Protein AF-A0A254MY69-F1 (afdb_monomer_lite)

Secondary structure (DSSP, 8-state):
-------HHHHHHHHHHHHHHHHHHHHHHHHHHHHHHHHHT--SHHHHHHHHHHHHHHIIIIIHHHHHHHHHHHHT-

pLDDT: mean 72.38, std 7.93, range [45.38, 84.44]

Organism: NCBI:txid431059

Radius of gyration: 18.18 Å; chains: 1; bounding box: 46×15×50 Å

Structure (mmCIF, N/CA/C/O backbone):
data_AF-A0A254MY69-F1
#
_entry.id   AF-A0A254MY69-F1
#
loop_
_atom_site.group_PDB
_atom_site.id
_atom_site.type_symbol
_atom_site.label_atom_id
_atom_site.label_alt_id
_atom_site.label_comp_id
_atom_site.label_asym_id
_atom_site.label_entity_id
_atom_site.label_seq_id
_atom_site.pdbx_PDB_ins_code
_atom_site.Cartn_x
_atom_site.Cartn_y
_atom_site.Cartn_z
_atom_site.occupancy
_atom_site.B_iso_or_equiv
_atom_site.auth_seq_id
_atom_site.auth_comp_id
_atom_site.auth_asym_id
_atom_site.auth_atom_id
_atom_site.pdbx_PDB_model_num
ATOM 1 N N . MET A 1 1 ? -35.236 3.890 22.426 1.00 55.75 1 MET A N 1
ATOM 2 C CA . MET A 1 1 ? -34.286 3.686 21.310 1.00 55.75 1 MET A CA 1
ATOM 3 C C . MET A 1 1 ? -32.919 3.407 21.927 1.00 55.75 1 MET A C 1
ATOM 5 O O . MET A 1 1 ? -32.385 4.323 22.542 1.00 55.75 1 MET A O 1
ATOM 9 N N . PRO A 1 2 ? -32.402 2.164 21.928 1.00 58.22 2 PRO A N 1
ATOM 10 C CA . PRO A 1 2 ? -31.156 1.864 22.623 1.00 58.22 2 PRO A CA 1
ATOM 11 C C . PRO A 1 2 ? -29.984 2.402 21.796 1.00 58.22 2 PRO A C 1
ATOM 13 O O . PRO A 1 2 ? -29.757 1.977 20.667 1.00 58.22 2 PRO A O 1
ATOM 16 N N . ALA A 1 3 ? -29.269 3.382 22.348 1.00 57.56 3 ALA A N 1
ATOM 17 C CA . ALA A 1 3 ? -28.042 3.894 21.760 1.00 57.56 3 ALA A CA 1
ATOM 18 C C . ALA A 1 3 ? -26.992 2.779 21.790 1.00 57.56 3 ALA A C 1
ATOM 20 O O . ALA A 1 3 ? -26.607 2.312 22.860 1.00 57.56 3 ALA A O 1
ATOM 21 N N . MET A 1 4 ? -26.552 2.338 20.616 1.00 55.69 4 MET A N 1
ATOM 22 C CA . MET A 1 4 ? -25.512 1.327 20.470 1.00 55.69 4 MET A CA 1
ATOM 23 C C . MET A 1 4 ? -24.191 1.903 21.015 1.00 55.69 4 MET A C 1
ATOM 25 O O . MET A 1 4 ? -23.535 2.754 20.400 1.00 55.69 4 MET A O 1
ATOM 29 N N . GLN A 1 5 ? -23.842 1.500 22.238 1.00 64.38 5 GLN A N 1
ATOM 30 C CA . GLN A 1 5 ? -22.643 1.927 22.955 1.00 64.38 5 GLN A CA 1
ATOM 31 C C . GLN A 1 5 ? -21.431 1.150 22.434 1.00 64.38 5 GLN A C 1
ATOM 33 O O . GLN A 1 5 ? -20.864 0.312 23.126 1.00 64.38 5 GLN A O 1
ATOM 38 N N . PHE A 1 6 ? -21.015 1.408 21.193 1.00 58.84 6 PHE A N 1
ATOM 39 C CA . PHE A 1 6 ? -19.664 1.028 20.790 1.00 58.84 6 PHE A CA 1
ATOM 40 C C . PHE A 1 6 ? -18.692 1.777 21.699 1.00 58.84 6 PHE A C 1
ATOM 42 O O . PHE A 1 6 ? -18.776 3.006 21.802 1.00 58.84 6 PHE A O 1
ATOM 49 N N . SER A 1 7 ? -17.819 1.041 22.391 1.00 70.06 7 SER A N 1
ATOM 50 C CA . SER A 1 7 ? -16.822 1.629 23.284 1.00 70.06 7 SER A CA 1
ATOM 51 C C . SER A 1 7 ? -16.059 2.736 22.548 1.00 70.06 7 SER A C 1
ATOM 53 O O . SER A 1 7 ? -15.829 2.667 21.337 1.00 70.06 7 SER A O 1
ATOM 55 N N . LEU A 1 8 ? -15.693 3.803 23.261 1.00 70.38 8 LEU A N 1
ATOM 56 C CA . LEU A 1 8 ? -15.054 4.983 22.666 1.00 70.38 8 LEU A CA 1
ATOM 57 C C . LEU A 1 8 ? -13.786 4.618 21.866 1.00 70.38 8 LEU A C 1
ATOM 59 O O . LEU A 1 8 ? -13.446 5.276 20.883 1.00 70.38 8 LEU A O 1
ATOM 63 N N . SER A 1 9 ? -13.113 3.544 22.277 1.00 75.81 9 SER A N 1
ATOM 64 C CA . SER A 1 9 ? -11.966 2.933 21.607 1.00 75.81 9 SER A CA 1
ATOM 65 C C . SER A 1 9 ? -12.316 2.341 20.238 1.00 75.81 9 SER A C 1
ATOM 67 O O . SER A 1 9 ? -11.560 2.547 19.290 1.00 75.81 9 SER A O 1
ATOM 69 N N . TRP A 1 10 ? -13.469 1.684 20.088 1.00 79.31 10 TRP A N 1
ATOM 70 C CA . TRP A 1 10 ? -13.887 1.079 18.818 1.00 79.31 10 TRP A CA 1
ATOM 71 C C . TRP A 1 10 ? -14.201 2.126 17.747 1.00 79.31 10 TRP A C 1
ATOM 73 O O . TRP A 1 10 ? -13.776 2.003 16.601 1.00 79.31 10 TRP A O 1
ATOM 83 N N . ARG A 1 11 ? -14.867 3.222 18.134 1.00 78.94 11 ARG A N 1
ATOM 84 C CA . ARG A 1 11 ? -15.156 4.345 17.222 1.00 78.94 11 ARG A CA 1
ATOM 85 C C . ARG A 1 11 ? -13.875 4.984 16.683 1.00 78.94 11 ARG A C 1
ATOM 87 O O . ARG A 1 11 ? -13.782 5.276 15.497 1.00 78.94 11 ARG A O 1
ATOM 94 N N . LYS A 1 12 ? -12.872 5.169 17.547 1.00 74.69 12 LYS A N 1
ATOM 95 C CA . LYS A 1 12 ? -11.560 5.704 17.151 1.00 74.69 12 LYS A CA 1
ATOM 96 C C . LYS A 1 12 ? -10.824 4.761 16.199 1.00 74.69 12 LYS A C 1
ATOM 98 O O . LYS A 1 12 ? -10.271 5.234 15.214 1.00 74.69 12 LYS A O 1
ATOM 103 N N . ALA A 1 13 ? -10.848 3.453 16.463 1.00 82.50 13 ALA A N 1
ATOM 104 C CA . ALA A 1 13 ? -10.225 2.457 15.593 1.00 82.50 13 ALA A CA 1
ATOM 105 C C . ALA A 1 13 ? -10.870 2.428 14.199 1.00 82.50 13 ALA A C 1
ATOM 107 O O . ALA A 1 13 ? -10.159 2.473 13.199 1.00 82.50 13 ALA A O 1
ATOM 108 N N . LEU A 1 14 ? -12.205 2.445 14.132 1.00 83.44 14 LEU A N 1
ATOM 109 C CA . LEU A 1 14 ? -12.946 2.491 12.869 1.00 83.44 14 LEU A CA 1
ATOM 110 C C . LEU A 1 14 ? -12.602 3.733 12.041 1.00 83.44 14 LEU A C 1
ATOM 112 O O . LEU A 1 14 ? -12.354 3.609 10.848 1.00 83.44 14 LEU A O 1
ATOM 116 N N . LEU A 1 15 ? -12.516 4.912 12.665 1.00 79.88 15 LEU A N 1
ATOM 117 C CA . LEU A 1 15 ? -12.118 6.140 11.966 1.00 79.88 15 LEU A CA 1
ATOM 118 C C . LEU A 1 15 ? -10.687 6.062 11.423 1.00 79.88 15 LEU A C 1
ATOM 120 O O . LEU A 1 15 ? -10.422 6.534 10.321 1.00 79.88 15 LEU A O 1
ATOM 124 N N . LEU A 1 16 ? -9.769 5.450 12.171 1.00 84.44 16 LEU A N 1
ATOM 125 C CA . LEU A 1 16 ? -8.370 5.300 11.768 1.00 84.44 16 LEU A CA 1
ATOM 126 C C . LEU A 1 16 ? -8.234 4.306 10.604 1.00 84.44 16 LEU A C 1
ATOM 128 O O . LEU A 1 16 ? -7.516 4.578 9.643 1.00 84.44 16 LEU A O 1
ATOM 132 N N . ILE A 1 17 ? -8.984 3.203 10.645 1.00 81.62 17 ILE A N 1
ATOM 133 C CA . ILE 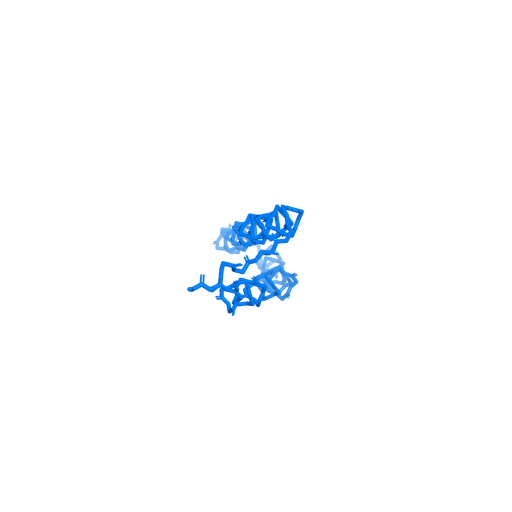A 1 17 ? -9.074 2.223 9.554 1.00 81.62 17 ILE A CA 1
ATOM 134 C C . ILE A 1 17 ? -9.699 2.865 8.314 1.00 81.62 17 ILE A C 1
ATOM 136 O O . ILE A 1 17 ? -9.132 2.770 7.231 1.00 81.62 17 ILE A O 1
ATOM 140 N N . TYR A 1 18 ? -10.814 3.581 8.470 1.00 78.44 18 TYR A N 1
ATOM 141 C CA . TYR A 1 18 ? -11.476 4.289 7.373 1.00 78.44 18 TYR A CA 1
ATOM 142 C C . TYR A 1 18 ? -10.526 5.282 6.701 1.00 78.44 18 TYR A C 1
ATOM 144 O O . TYR A 1 18 ? -10.378 5.304 5.479 1.00 78.44 18 TYR A O 1
ATOM 152 N N . LEU A 1 19 ? -9.845 6.092 7.513 1.00 82.06 19 LEU A N 1
ATOM 153 C CA . LEU A 1 19 ? -8.947 7.129 7.028 1.00 82.06 19 LEU A CA 1
ATOM 154 C C . LEU A 1 19 ? -7.727 6.532 6.319 1.00 82.06 19 LEU A C 1
ATOM 156 O O . LEU A 1 19 ? -7.395 6.966 5.220 1.00 82.06 19 LEU A O 1
ATOM 160 N N . THR A 1 20 ? -7.087 5.521 6.911 1.00 74.12 20 THR A N 1
ATOM 161 C CA . THR A 1 20 ? -5.936 4.832 6.302 1.00 74.12 20 THR A CA 1
ATOM 162 C C . THR A 1 20 ? -6.323 4.081 5.032 1.00 74.12 20 THR A C 1
ATOM 164 O O . THR A 1 20 ? -5.576 4.131 4.059 1.00 74.12 20 THR A O 1
ATOM 167 N N . CYS A 1 21 ? -7.506 3.466 4.993 1.00 75.94 21 CYS A N 1
ATOM 168 C CA . CYS A 1 21 ? -8.044 2.814 3.802 1.00 75.94 21 CYS A CA 1
ATOM 169 C C . CYS A 1 21 ? -8.310 3.823 2.670 1.00 75.94 21 CYS A C 1
ATOM 171 O O . CYS A 1 21 ? -7.887 3.604 1.535 1.00 75.94 21 CYS A O 1
ATOM 173 N N . SER A 1 22 ? -8.920 4.970 2.989 1.00 74.94 22 SER A N 1
ATOM 174 C CA . SER A 1 22 ? -9.173 6.058 2.033 1.00 74.94 22 SER A CA 1
ATOM 175 C C . SER A 1 22 ? -7.874 6.675 1.488 1.00 74.94 22 SER A C 1
ATOM 177 O O . SER A 1 22 ? -7.704 6.823 0.276 1.00 74.94 22 SER A O 1
ATOM 179 N N . LEU A 1 23 ? -6.908 6.953 2.373 1.00 74.44 23 LEU A N 1
ATOM 180 C CA . LEU A 1 23 ? -5.578 7.456 2.006 1.00 74.44 23 LEU A CA 1
ATOM 181 C C . LEU A 1 23 ? -4.810 6.463 1.131 1.00 74.44 23 LEU A C 1
ATOM 183 O O . LEU A 1 23 ? -4.193 6.855 0.139 1.00 74.44 23 LEU A O 1
ATOM 187 N N . ALA A 1 24 ? -4.853 5.178 1.478 1.00 75.25 24 ALA A N 1
ATOM 188 C CA . ALA A 1 24 ? -4.171 4.149 0.715 1.00 75.25 24 ALA A CA 1
ATOM 189 C C . ALA A 1 24 ? -4.787 3.992 -0.686 1.00 75.25 24 ALA A C 1
ATOM 191 O O . ALA A 1 24 ? -4.040 3.903 -1.662 1.00 75.25 24 ALA A O 1
ATOM 192 N N . TRP A 1 25 ? -6.119 4.067 -0.820 1.00 72.81 25 TRP A N 1
ATOM 193 C CA . TRP A 1 25 ? -6.800 4.065 -2.122 1.00 72.81 25 TRP A CA 1
ATOM 194 C C . TRP A 1 25 ? -6.353 5.227 -3.023 1.00 72.81 25 TRP A C 1
ATOM 196 O O . TRP A 1 25 ? -5.996 5.002 -4.182 1.00 72.81 25 TRP A O 1
ATOM 206 N N . MET A 1 26 ? -6.263 6.450 -2.486 1.00 73.19 26 MET A N 1
ATOM 207 C CA . MET A 1 26 ? -5.730 7.607 -3.226 1.00 73.19 26 MET A CA 1
ATOM 208 C C . MET A 1 26 ? -4.264 7.412 -3.650 1.00 73.19 26 MET A C 1
ATOM 210 O O . MET A 1 26 ? -3.898 7.757 -4.776 1.00 73.19 26 MET A O 1
ATOM 214 N N . GLY A 1 27 ? -3.430 6.825 -2.786 1.00 73.56 27 GLY A N 1
ATOM 215 C CA . GLY A 1 27 ? -2.034 6.505 -3.101 1.00 73.56 27 GLY A CA 1
ATOM 216 C C . GLY A 1 27 ? -1.888 5.485 -4.237 1.00 73.56 27 GLY A C 1
ATOM 217 O O . GLY A 1 27 ? -1.055 5.666 -5.127 1.00 73.56 27 GLY A O 1
ATOM 218 N N . ALA A 1 28 ? -2.737 4.454 -4.264 1.00 75.75 28 ALA A N 1
ATOM 219 C CA . ALA A 1 28 ? -2.745 3.453 -5.331 1.00 75.75 28 ALA A CA 1
ATOM 220 C C . ALA A 1 28 ? -3.165 4.046 -6.685 1.00 75.75 28 ALA A C 1
ATOM 222 O O . ALA A 1 28 ? -2.541 3.754 -7.707 1.00 75.75 28 ALA A O 1
ATOM 223 N N . ILE A 1 29 ? -4.170 4.930 -6.691 1.00 78.38 29 ILE A N 1
ATOM 224 C CA . ILE A 1 29 ? -4.583 5.673 -7.891 1.00 78.38 29 ILE A CA 1
ATOM 225 C C . ILE A 1 29 ? -3.425 6.533 -8.413 1.00 78.38 29 ILE A C 1
ATOM 227 O O . ILE A 1 29 ? -3.139 6.514 -9.612 1.00 78.38 29 ILE A O 1
ATOM 231 N N . ALA A 1 30 ? -2.727 7.251 -7.526 1.00 73.94 30 ALA A N 1
ATOM 232 C CA . ALA A 1 30 ? -1.582 8.076 -7.905 1.00 73.94 30 ALA A CA 1
ATOM 233 C C . ALA A 1 30 ? -0.442 7.240 -8.516 1.00 73.94 30 ALA A C 1
ATOM 235 O O . ALA A 1 30 ? 0.097 7.612 -9.559 1.00 73.94 30 ALA A O 1
ATOM 236 N N . ALA A 1 31 ? -0.115 6.084 -7.927 1.00 74.81 31 ALA A N 1
ATOM 237 C CA . ALA A 1 31 ? 0.894 5.169 -8.464 1.00 74.81 31 ALA A CA 1
ATOM 238 C C . ALA A 1 31 ? 0.511 4.627 -9.854 1.00 74.81 31 ALA A C 1
ATOM 240 O O . ALA A 1 31 ? 1.338 4.631 -10.770 1.00 74.81 31 ALA A O 1
ATOM 241 N N . TYR A 1 32 ? -0.750 4.225 -10.042 1.00 76.69 32 TYR A N 1
ATOM 242 C CA . TYR A 1 32 ? -1.255 3.755 -11.334 1.00 76.69 32 TYR A CA 1
ATOM 243 C C . TYR A 1 32 ? -1.212 4.855 -12.407 1.00 76.69 32 TYR A C 1
ATOM 245 O O . TYR A 1 32 ? -0.779 4.606 -13.533 1.00 76.69 32 TYR A O 1
ATOM 253 N N . LEU A 1 33 ? -1.588 6.090 -12.055 1.00 78.88 33 LEU A N 1
ATOM 254 C CA . LEU A 1 33 ? -1.503 7.247 -12.953 1.00 78.88 33 LEU A CA 1
ATOM 255 C C . LEU A 1 33 ? -0.059 7.555 -13.368 1.00 78.88 33 LEU A C 1
ATOM 257 O O . LEU A 1 33 ? 0.193 7.796 -14.547 1.00 78.88 33 LEU A O 1
ATOM 261 N N . ILE A 1 34 ? 0.902 7.506 -12.438 1.00 73.81 34 ILE A N 1
ATOM 262 C CA . ILE A 1 34 ? 2.326 7.709 -12.756 1.00 73.81 34 ILE A CA 1
ATOM 263 C C . ILE A 1 34 ? 2.811 6.653 -13.759 1.00 73.81 34 ILE A C 1
ATOM 265 O O . ILE A 1 34 ? 3.505 6.992 -14.721 1.00 73.81 34 ILE A O 1
ATOM 269 N N . LEU A 1 35 ? 2.422 5.389 -13.577 1.00 76.88 35 LEU A N 1
ATOM 270 C CA . LEU A 1 35 ? 2.764 4.313 -14.507 1.00 76.88 35 LEU A CA 1
ATOM 271 C C . LEU A 1 35 ? 2.090 4.485 -15.876 1.00 76.88 35 LEU A C 1
ATOM 273 O O . LEU A 1 35 ? 2.749 4.290 -16.897 1.00 76.88 35 LEU A O 1
ATOM 277 N N . ALA A 1 36 ? 0.831 4.934 -15.917 1.00 77.44 36 ALA A N 1
ATOM 278 C CA . ALA A 1 36 ? 0.130 5.253 -17.162 1.00 77.44 36 ALA A CA 1
ATOM 279 C C . ALA A 1 36 ? 0.851 6.351 -17.953 1.00 77.44 36 ALA A C 1
ATOM 281 O O . ALA A 1 36 ? 1.089 6.209 -19.153 1.00 77.44 36 ALA A O 1
ATOM 282 N N . LEU A 1 37 ? 1.256 7.423 -17.268 1.00 76.44 37 LEU A N 1
ATOM 283 C CA . LEU A 1 37 ? 2.000 8.528 -17.870 1.00 76.44 37 LEU A CA 1
ATOM 284 C C . LEU A 1 37 ? 3.373 8.075 -18.380 1.00 76.44 37 LEU A C 1
ATOM 286 O O . LEU A 1 37 ? 3.792 8.500 -19.458 1.00 76.44 37 LEU A O 1
ATOM 290 N N . LYS A 1 38 ? 4.061 7.192 -17.644 1.00 72.94 38 LYS A N 1
ATOM 291 C CA . LYS A 1 38 ? 5.336 6.589 -18.067 1.00 72.94 38 LYS A CA 1
ATOM 292 C C . LYS A 1 38 ? 5.179 5.693 -19.296 1.00 72.94 38 LYS A C 1
ATOM 294 O O . LYS A 1 38 ? 6.035 5.753 -20.172 1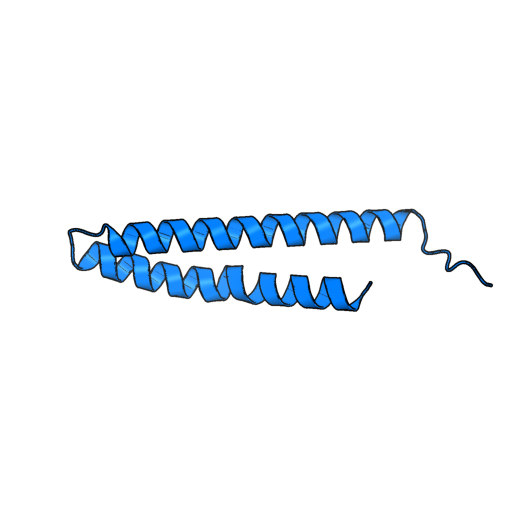.00 72.94 38 LYS A O 1
ATOM 299 N N . GLY A 1 39 ? 4.104 4.909 -19.377 1.00 74.44 39 GLY A N 1
ATOM 300 C CA . GLY A 1 39 ? 3.782 4.107 -20.559 1.00 74.44 39 GLY A CA 1
ATOM 301 C C . GLY A 1 39 ? 3.469 4.980 -21.775 1.00 74.44 39 GLY A C 1
ATOM 302 O O . GLY A 1 39 ? 4.011 4.754 -22.850 1.00 74.44 39 GLY A O 1
ATOM 303 N N . LEU A 1 40 ? 2.667 6.032 -21.593 1.00 77.25 40 LEU A N 1
ATOM 304 C CA . LEU A 1 40 ? 2.272 6.930 -22.681 1.00 77.25 40 LEU A CA 1
ATOM 305 C C . LEU A 1 40 ? 3.431 7.803 -23.193 1.00 77.25 40 LEU A C 1
ATOM 307 O O . LEU A 1 40 ? 3.507 8.094 -24.381 1.00 77.25 40 LEU A O 1
ATOM 311 N N . SER A 1 41 ? 4.338 8.209 -22.300 1.00 75.75 41 SER A N 1
ATOM 312 C CA . SER A 1 41 ? 5.495 9.061 -22.629 1.00 75.75 41 SER A CA 1
ATOM 313 C C . SER A 1 41 ? 6.756 8.259 -22.977 1.00 75.75 41 SER A C 1
ATOM 315 O O . SER A 1 41 ? 7.827 8.841 -23.158 1.00 75.75 41 SER A O 1
ATOM 317 N N . GLY A 1 42 ? 6.666 6.926 -23.004 1.00 72.81 42 GLY A N 1
ATOM 318 C CA . GLY A 1 42 ? 7.799 6.035 -23.224 1.00 72.81 42 GLY A CA 1
ATOM 319 C C . GLY A 1 42 ? 8.340 6.146 -24.647 1.00 72.81 42 GLY A C 1
ATOM 320 O O . GLY A 1 42 ? 7.651 5.822 -25.607 1.00 72.81 42 GLY A O 1
ATOM 321 N N . THR A 1 43 ? 9.594 6.580 -24.786 1.00 71.00 43 THR A N 1
ATOM 322 C CA . THR A 1 43 ? 10.284 6.694 -26.084 1.00 71.00 43 THR A CA 1
ATOM 323 C C . THR A 1 43 ? 10.997 5.407 -26.501 1.00 71.00 43 THR A C 1
ATOM 325 O O . THR A 1 43 ? 11.419 5.280 -27.648 1.00 71.00 43 THR A O 1
ATOM 328 N N . THR A 1 44 ? 11.139 4.448 -25.583 1.00 74.06 44 THR A N 1
ATOM 329 C CA . THR A 1 44 ? 11.798 3.161 -25.810 1.00 74.06 44 THR A CA 1
ATOM 330 C C . THR A 1 44 ? 10.845 2.016 -25.492 1.00 74.06 44 THR A C 1
ATOM 332 O O . THR A 1 44 ? 10.187 2.007 -24.453 1.00 74.06 44 THR A O 1
ATOM 335 N N . GLU A 1 45 ? 10.811 1.012 -26.368 1.00 78.19 45 GLU A N 1
ATOM 336 C CA . GLU A 1 45 ? 9.921 -0.154 -26.260 1.00 78.19 45 GLU A CA 1
ATOM 337 C C . GLU A 1 45 ? 10.030 -0.861 -24.892 1.00 78.19 45 GLU A C 1
ATOM 339 O O . GLU A 1 45 ? 9.037 -1.288 -24.301 1.00 78.19 45 GLU A O 1
ATOM 344 N N . LEU A 1 46 ? 11.244 -0.908 -24.339 1.00 81.06 46 LEU A N 1
ATOM 345 C CA . LEU A 1 46 ? 11.553 -1.537 -23.056 1.00 81.06 46 LEU A CA 1
ATOM 346 C C . LEU A 1 46 ? 10.953 -0.766 -21.865 1.00 81.06 46 LEU A C 1
ATOM 348 O O . LEU A 1 46 ? 10.424 -1.382 -20.939 1.00 81.06 46 LEU A O 1
ATOM 352 N N . GLY A 1 47 ? 10.972 0.571 -21.907 1.00 77.75 47 GLY A N 1
ATOM 353 C CA . GLY A 1 47 ? 10.362 1.422 -20.882 1.00 77.75 47 GLY A CA 1
ATOM 354 C C . GLY A 1 47 ? 8.836 1.339 -20.895 1.00 77.75 47 GLY A C 1
ATOM 355 O O . GLY A 1 47 ? 8.212 1.233 -19.838 1.00 77.75 47 GLY A O 1
ATOM 356 N N . THR A 1 48 ? 8.242 1.291 -22.086 1.00 76.19 48 THR A N 1
ATOM 357 C CA . THR A 1 48 ? 6.796 1.123 -22.265 1.00 76.19 48 THR A CA 1
ATOM 358 C C . THR A 1 48 ? 6.330 -0.232 -21.731 1.00 76.19 48 THR A C 1
ATOM 360 O O . THR A 1 48 ? 5.365 -0.309 -20.970 1.00 76.19 48 THR A O 1
ATOM 363 N N . ARG A 1 49 ? 7.058 -1.312 -22.044 1.00 78.75 49 ARG A N 1
ATOM 364 C CA . ARG A 1 49 ? 6.746 -2.665 -21.558 1.00 78.75 49 ARG A CA 1
ATOM 365 C C . ARG A 1 49 ? 6.908 -2.797 -20.041 1.00 78.75 49 ARG A C 1
ATOM 367 O O . 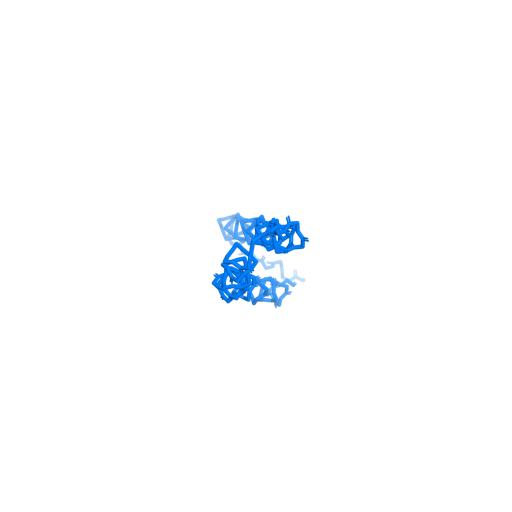ARG A 1 49 ? 6.069 -3.420 -19.393 1.00 78.75 49 ARG A O 1
ATOM 374 N N . ALA A 1 50 ? 7.944 -2.183 -19.468 1.00 79.69 50 ALA A N 1
ATOM 375 C CA . ALA A 1 50 ? 8.137 -2.134 -18.020 1.00 79.69 50 ALA A CA 1
ATOM 376 C C . ALA A 1 50 ? 7.009 -1.361 -17.314 1.00 79.69 50 ALA A C 1
ATOM 378 O O . ALA A 1 50 ? 6.546 -1.792 -16.259 1.00 79.69 50 ALA A O 1
ATOM 379 N N . ALA A 1 51 ? 6.520 -0.269 -17.911 1.00 78.44 51 ALA A N 1
ATOM 380 C CA . ALA A 1 51 ? 5.378 0.472 -17.384 1.00 78.44 51 ALA A CA 1
ATOM 381 C C . ALA A 1 51 ? 4.107 -0.390 -17.355 1.00 78.44 51 ALA A C 1
ATOM 383 O O . ALA A 1 51 ? 3.451 -0.444 -16.321 1.00 78.44 51 ALA A O 1
ATOM 384 N N . TYR A 1 52 ? 3.803 -1.133 -18.425 1.00 76.81 52 TYR A N 1
ATOM 385 C CA . TYR A 1 52 ? 2.649 -2.042 -18.448 1.00 76.81 52 TYR A CA 1
ATOM 386 C C . TYR A 1 52 ? 2.747 -3.179 -17.420 1.00 76.81 52 TYR A C 1
ATOM 388 O O . TYR A 1 52 ? 1.755 -3.488 -16.761 1.00 76.81 52 TYR A O 1
ATOM 396 N N . LEU A 1 53 ? 3.933 -3.769 -17.232 1.00 82.06 53 LEU A N 1
ATOM 397 C CA . LEU A 1 53 ? 4.152 -4.766 -16.175 1.00 82.06 53 LEU A CA 1
ATOM 398 C C . LEU A 1 53 ? 3.961 -4.157 -14.779 1.00 82.06 53 LEU A C 1
ATOM 400 O O . LEU A 1 53 ? 3.302 -4.754 -13.931 1.00 82.06 53 LEU A O 1
ATOM 404 N N . GLY A 1 54 ? 4.461 -2.938 -14.559 1.00 77.62 54 GLY A N 1
ATOM 405 C CA . GLY A 1 54 ? 4.219 -2.197 -13.322 1.00 77.62 54 GLY A CA 1
ATOM 406 C C . GLY A 1 54 ? 2.737 -1.879 -13.105 1.00 77.62 54 GLY A C 1
ATOM 407 O O . GLY A 1 54 ? 2.252 -1.977 -11.982 1.00 77.62 54 GLY A O 1
ATOM 408 N N . MET A 1 55 ? 1.989 -1.537 -14.162 1.00 76.75 55 MET A N 1
ATOM 409 C CA . MET A 1 55 ? 0.541 -1.289 -14.077 1.00 76.75 55 MET A CA 1
ATOM 410 C C . MET A 1 55 ? -0.219 -2.544 -13.653 1.00 76.75 55 MET A C 1
ATOM 412 O O . MET A 1 55 ? -1.156 -2.444 -12.862 1.00 76.75 55 MET A O 1
ATOM 416 N N . GLN A 1 56 ? 0.193 -3.714 -14.146 1.00 78.94 56 GLN A N 1
ATOM 417 C CA . GLN A 1 56 ? -0.386 -4.992 -13.742 1.00 78.94 56 GLN A CA 1
ATOM 418 C C . GLN A 1 56 ? -0.116 -5.289 -12.260 1.00 78.94 56 GLN A C 1
ATOM 420 O O . GLN A 1 56 ? -1.041 -5.665 -11.538 1.00 78.94 56 GLN A O 1
ATOM 425 N N . ASP A 1 57 ? 1.121 -5.084 -11.804 1.00 79.62 57 ASP A N 1
ATOM 426 C CA . ASP A 1 57 ? 1.522 -5.349 -10.420 1.00 79.62 57 ASP A CA 1
ATOM 427 C C . ASP A 1 57 ? 0.843 -4.391 -9.432 1.00 79.62 57 ASP A C 1
ATOM 429 O O . ASP A 1 57 ? 0.200 -4.828 -8.479 1.00 79.62 57 ASP A O 1
ATOM 433 N N . VAL A 1 58 ? 0.870 -3.081 -9.700 1.00 76.25 58 VAL A N 1
ATOM 434 C CA . VAL A 1 58 ? 0.188 -2.069 -8.872 1.00 76.25 58 VAL A CA 1
ATOM 435 C C . VAL A 1 58 ? -1.329 -2.255 -8.899 1.00 76.25 58 VAL A C 1
ATOM 437 O O . VAL A 1 58 ? -1.995 -2.090 -7.874 1.00 76.25 58 VAL A O 1
ATOM 440 N N . GLY A 1 59 ? -1.888 -2.640 -10.049 1.00 74.62 59 GLY A N 1
ATOM 441 C CA . GLY A 1 59 ? -3.302 -2.975 -10.174 1.00 74.62 59 GLY A CA 1
ATOM 442 C C . GLY A 1 59 ? -3.713 -4.073 -9.193 1.00 74.62 59 GLY A C 1
ATOM 443 O O . GLY A 1 59 ? -4.656 -3.893 -8.422 1.00 74.62 59 GLY A O 1
ATOM 444 N N . TRP A 1 60 ? -2.975 -5.183 -9.162 1.00 72.44 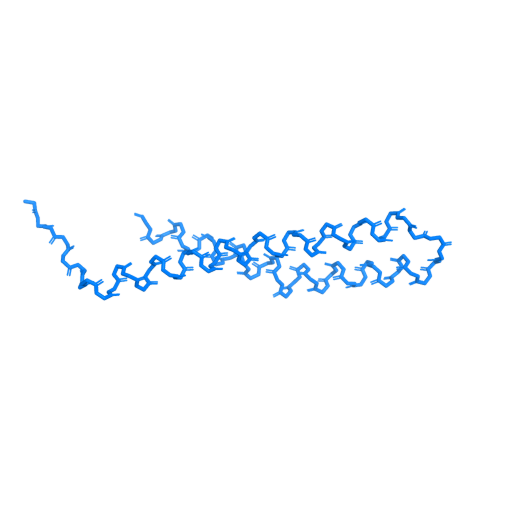60 TRP A N 1
ATOM 445 C CA . TRP A 1 60 ? -3.313 -6.327 -8.314 1.00 72.44 60 TRP A CA 1
ATOM 446 C C . TRP A 1 60 ? -2.909 -6.178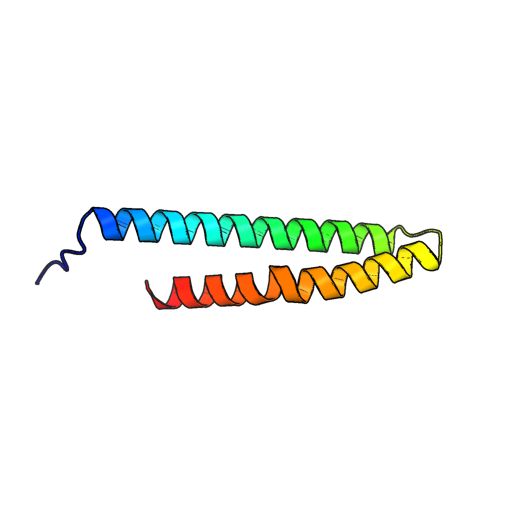 -6.845 1.00 72.44 60 TRP A C 1
ATOM 448 O O . TRP A 1 60 ? -3.655 -6.618 -5.973 1.00 72.44 60 TRP A O 1
ATOM 458 N N . THR A 1 61 ? -1.759 -5.575 -6.549 1.00 70.88 61 THR A N 1
ATOM 459 C CA . THR A 1 61 ? -1.221 -5.499 -5.177 1.00 70.88 61 THR A CA 1
ATOM 460 C C . THR A 1 61 ? -1.740 -4.306 -4.385 1.00 70.88 61 THR A C 1
ATOM 462 O O . THR A 1 61 ? -1.808 -4.375 -3.159 1.00 70.88 61 THR A O 1
ATOM 465 N N . ALA A 1 62 ? -2.132 -3.225 -5.064 1.00 68.31 62 ALA A N 1
ATOM 466 C CA . ALA A 1 62 ? -2.607 -2.008 -4.421 1.00 68.31 62 ALA A CA 1
ATOM 467 C C . ALA A 1 62 ? -4.065 -1.709 -4.788 1.00 68.31 62 ALA A C 1
ATOM 469 O O . ALA A 1 62 ? -4.916 -1.660 -3.901 1.00 68.31 62 ALA A O 1
ATOM 470 N N . VAL A 1 63 ? -4.392 -1.549 -6.075 1.00 69.88 63 VAL A N 1
ATOM 471 C CA . VAL A 1 63 ? -5.718 -1.041 -6.488 1.00 69.88 63 VAL A CA 1
ATOM 472 C C . VAL A 1 63 ? -6.849 -2.006 -6.112 1.00 69.88 63 VAL A C 1
ATOM 474 O O . VAL A 1 63 ? -7.829 -1.583 -5.497 1.00 69.88 63 VAL A O 1
ATOM 477 N N . VAL A 1 64 ? -6.716 -3.296 -6.432 1.00 71.81 64 VAL A N 1
ATOM 478 C CA . VAL A 1 64 ? -7.737 -4.317 -6.135 1.00 71.81 64 VAL A CA 1
ATOM 479 C C . VAL A 1 64 ? -7.984 -4.501 -4.627 1.00 71.81 64 VAL A C 1
ATOM 481 O O . VAL A 1 64 ? -9.139 -4.364 -4.212 1.00 71.81 64 VAL A O 1
ATOM 484 N N . PRO A 1 65 ? -6.971 -4.772 -3.777 1.00 66.88 65 PRO A N 1
ATOM 485 C CA . PRO A 1 65 ? -7.199 -4.964 -2.344 1.00 66.88 65 PRO A CA 1
ATOM 486 C C . PRO A 1 65 ? -7.734 -3.703 -1.657 1.00 66.88 65 PRO A C 1
ATOM 488 O O . PRO A 1 65 ? -8.572 -3.812 -0.762 1.00 66.88 65 PRO A O 1
ATOM 491 N N . LEU A 1 66 ? -7.334 -2.507 -2.103 1.00 64.62 66 LEU A N 1
ATOM 492 C CA . LEU A 1 66 ? -7.865 -1.250 -1.570 1.00 64.62 66 LEU A CA 1
ATOM 493 C C . LEU A 1 66 ? -9.307 -0.976 -2.006 1.00 64.62 66 LEU A C 1
ATOM 495 O O . LEU A 1 66 ? -10.103 -0.505 -1.194 1.00 64.62 66 LEU A O 1
ATOM 499 N N . GLY A 1 67 ? -9.677 -1.324 -3.241 1.00 67.56 67 GLY A N 1
ATOM 500 C CA . GLY A 1 67 ? -11.072 -1.294 -3.687 1.00 67.56 67 GLY A CA 1
ATOM 501 C C . GLY A 1 67 ? -11.958 -2.227 -2.855 1.00 67.56 67 GLY A C 1
ATOM 502 O O . GLY A 1 67 ? -13.018 -1.818 -2.383 1.00 67.56 67 GLY A O 1
ATOM 503 N N . PHE A 1 68 ? -11.485 -3.447 -2.586 1.00 67.00 68 PHE A N 1
ATOM 504 C CA . PHE A 1 68 ? -12.169 -4.389 -1.692 1.00 67.00 68 PHE A CA 1
ATOM 505 C C . PHE A 1 68 ? -12.310 -3.846 -0.265 1.00 67.00 68 PHE A C 1
ATOM 507 O O . PHE A 1 68 ? -13.389 -3.925 0.322 1.00 67.00 68 PHE A O 1
ATOM 514 N N . ALA A 1 69 ? -11.249 -3.256 0.285 1.00 66.12 69 ALA A N 1
ATOM 515 C CA . ALA A 1 69 ? -11.279 -2.662 1.617 1.00 66.12 69 ALA A CA 1
ATOM 516 C C . ALA A 1 69 ? -12.252 -1.465 1.705 1.00 66.12 69 ALA A C 1
ATOM 518 O O . ALA A 1 69 ? -12.954 -1.322 2.708 1.00 66.12 69 ALA A O 1
ATOM 519 N N . SER A 1 70 ? -12.367 -0.654 0.646 1.00 63.84 70 SER A N 1
ATOM 520 C CA . SER A 1 70 ? -13.335 0.450 0.568 1.00 63.84 70 SER A CA 1
ATOM 521 C C . SER A 1 70 ? -14.787 -0.050 0.589 1.00 63.84 70 SER A C 1
ATOM 523 O O . SER A 1 70 ? -15.596 0.453 1.370 1.00 63.84 70 SER A O 1
ATOM 525 N N . VAL A 1 71 ? -15.106 -1.100 -0.179 1.00 63.62 71 VAL A N 1
ATOM 526 C CA . VAL A 1 71 ? -16.443 -1.728 -0.182 1.00 63.62 71 VAL A CA 1
ATOM 527 C C . VAL A 1 71 ? -16.789 -2.325 1.184 1.00 63.62 71 VAL A C 1
ATOM 529 O O . VAL A 1 71 ? -17.895 -2.120 1.680 1.00 63.62 71 VAL A O 1
ATOM 532 N N . LEU A 1 72 ? -15.845 -3.021 1.825 1.00 62.62 72 LEU A N 1
ATOM 533 C CA . LEU A 1 72 ? -16.047 -3.571 3.172 1.00 62.62 72 LEU A CA 1
ATOM 534 C C . LEU A 1 72 ? -16.292 -2.475 4.211 1.00 62.62 72 LEU A C 1
ATOM 536 O O . LEU A 1 72 ? -17.115 -2.639 5.107 1.00 62.62 72 LEU A O 1
ATOM 540 N N . THR A 1 73 ? -15.604 -1.346 4.074 1.00 61.94 73 THR A N 1
ATOM 541 C CA . THR A 1 73 ? -15.772 -0.199 4.963 1.00 61.94 73 THR A CA 1
ATOM 542 C C . THR A 1 73 ? -17.147 0.455 4.785 1.00 61.94 73 THR A C 1
ATOM 544 O O . THR A 1 73 ? -17.789 0.809 5.772 1.00 61.94 73 THR A O 1
ATOM 547 N N . LEU A 1 74 ? -17.632 0.560 3.543 1.00 60.28 74 LEU A N 1
ATOM 548 C CA . LEU A 1 74 ? -18.987 1.030 3.231 1.00 60.28 74 LEU A CA 1
ATOM 549 C C . LEU A 1 74 ? -20.075 0.083 3.757 1.00 60.28 74 LEU A C 1
ATOM 551 O O . LEU A 1 74 ? -21.115 0.555 4.196 1.00 60.28 74 LEU A O 1
ATOM 555 N N . ALA A 1 75 ? -19.843 -1.232 3.742 1.00 53.28 75 ALA A N 1
ATOM 556 C CA . ALA A 1 75 ? -20.802 -2.229 4.228 1.00 53.28 75 ALA A CA 1
ATOM 557 C C . ALA A 1 75 ? -20.965 -2.253 5.762 1.00 53.28 75 ALA A C 1
ATOM 559 O O . ALA A 1 75 ? -21.910 -2.853 6.269 1.00 53.28 75 ALA A O 1
ATOM 560 N N . VAL A 1 76 ? -20.037 -1.640 6.504 1.00 56.91 76 VAL A N 1
ATOM 561 C CA . VAL A 1 76 ? -20.036 -1.598 7.978 1.00 56.91 76 VAL A CA 1
ATOM 562 C C . VAL A 1 76 ? -20.680 -0.311 8.536 1.00 56.91 76 VAL A C 1
ATOM 564 O O . VAL A 1 76 ? -20.843 -0.193 9.751 1.00 56.91 76 VAL A O 1
ATOM 567 N N . ASN A 1 77 ? -21.080 0.635 7.678 1.00 45.38 77 ASN A N 1
ATOM 568 C CA . ASN A 1 77 ? -21.729 1.903 8.045 1.00 45.38 77 ASN A CA 1
ATOM 569 C C . ASN A 1 77 ? -23.246 1.868 7.823 1.00 45.38 77 ASN A C 1
ATOM 571 O O . ASN A 1 77 ? -23.973 2.366 8.711 1.00 45.38 77 ASN A O 1
#

Foldseek 3Di:
DDDPCPDPVNVVVLVVLQVVLVVLLVVLVVQLVVLVVQLVPPPDPVSNVVSVVSNVVSCPVRNVVSVVSNVVSVVVD

Sequence (77 aa):
MPAMQFSLSWRKALLLIY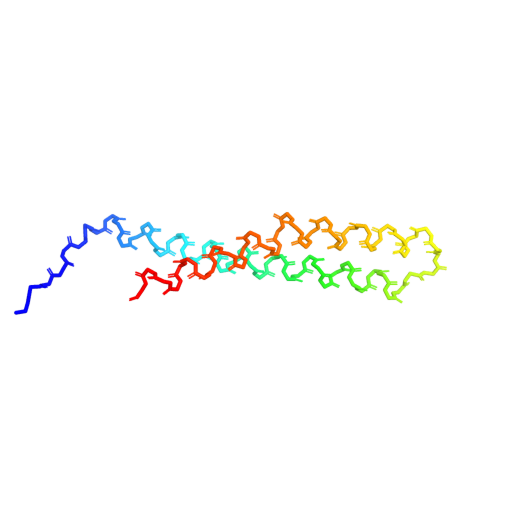LTCSLAWMGAIAAYLILALKGLSGTTELGTRAAYLGMQDVGWTAVVPLGFASVLTLAVN